Protein AF-A0A7W4BQ92-F1 (afdb_monomer_lite)

Radius of gyration: 13.72 Å; chains: 1; bounding box: 31×21×38 Å

Secondary structure (DSSP, 8-state):
--S-HHHHHHHHHHHHTSTT---SSHHHHHHHHHHHHHHHHT-HHHHHHHH--GGG---

Structure (mmCIF, N/CA/C/O backbone):
data_AF-A0A7W4BQ92-F1
#
_entry.id   AF-A0A7W4BQ92-F1
#
loop_
_atom_site.group_PDB
_atom_site.id
_atom_site.type_symbol
_atom_site.label_atom_id
_atom_site.label_alt_id
_atom_site.label_comp_id
_atom_site.label_asym_id
_atom_site.label_entity_id
_atom_site.label_seq_id
_atom_site.pdbx_PDB_ins_code
_atom_site.Cartn_x
_atom_site.Cartn_y
_atom_site.Cartn_z
_atom_site.occupancy
_atom_site.B_iso_or_equiv
_atom_site.auth_seq_id
_atom_site.auth_comp_id
_atom_site.auth_asym_id
_atom_site.auth_atom_id
_atom_site.pdbx_PDB_model_num
ATOM 1 N N . PRO A 1 1 ? -5.407 11.824 -11.232 1.00 52.72 1 PRO 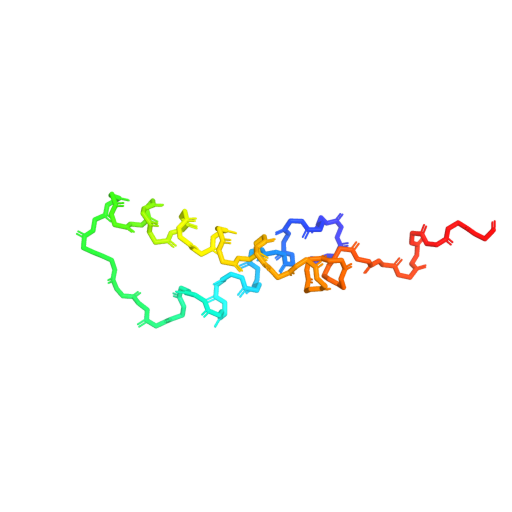A N 1
ATOM 2 C CA . PRO A 1 1 ? -4.466 11.625 -10.103 1.00 52.72 1 PRO A CA 1
ATOM 3 C C . PRO A 1 1 ? -3.204 10.903 -10.603 1.00 52.72 1 PRO A C 1
ATOM 5 O O . PRO A 1 1 ? -3.060 9.688 -10.503 1.00 52.72 1 PRO A O 1
ATOM 8 N N . GLU A 1 2 ? -2.345 11.658 -11.290 1.00 57.50 2 GLU A N 1
ATOM 9 C CA . GLU A 1 2 ? -1.096 11.163 -11.888 1.00 57.50 2 GLU A CA 1
ATOM 10 C C . GLU A 1 2 ? 0.126 12.008 -11.495 1.00 57.50 2 GLU A C 1
ATOM 12 O O . GLU A 1 2 ? 1.239 11.758 -11.943 1.00 57.50 2 GLU A O 1
ATOM 17 N N . LEU A 1 3 ? -0.063 12.996 -10.625 1.00 67.94 3 LEU A N 1
ATOM 18 C CA . LEU A 1 3 ? 1.019 13.872 -10.183 1.00 67.94 3 LEU A CA 1
ATOM 19 C C . LEU A 1 3 ? 1.782 13.291 -8.990 1.00 67.94 3 LEU A C 1
ATOM 21 O O . LEU A 1 3 ? 2.970 13.561 -8.851 1.00 67.94 3 LEU A O 1
ATOM 25 N N . ASN A 1 4 ? 1.141 12.457 -8.160 1.00 75.94 4 ASN A N 1
ATOM 26 C CA . ASN A 1 4 ? 1.782 11.879 -6.984 1.00 75.94 4 ASN A CA 1
ATOM 27 C C . ASN A 1 4 ? 1.862 10.340 -7.084 1.00 75.94 4 ASN A C 1
ATOM 29 O O . ASN A 1 4 ? 0.825 9.671 -7.096 1.00 75.94 4 ASN A O 1
ATOM 33 N N . PRO A 1 5 ? 3.066 9.738 -7.160 1.00 71.94 5 PRO A N 1
ATOM 34 C CA . PRO A 1 5 ? 3.227 8.283 -7.234 1.00 71.94 5 PRO A CA 1
ATOM 35 C C . PRO A 1 5 ? 2.621 7.545 -6.030 1.00 71.94 5 PRO A C 1
ATOM 37 O O . PRO A 1 5 ? 2.177 6.406 -6.180 1.00 71.94 5 PRO A O 1
ATOM 40 N N . ILE A 1 6 ? 2.493 8.199 -4.867 1.00 81.31 6 ILE A N 1
ATOM 41 C CA . ILE A 1 6 ? 1.868 7.587 -3.686 1.00 81.31 6 ILE A CA 1
ATOM 42 C C . ILE A 1 6 ? 0.393 7.227 -3.917 1.00 81.31 6 ILE A C 1
ATOM 44 O O . ILE A 1 6 ? -0.109 6.272 -3.329 1.00 81.31 6 ILE A O 1
ATOM 48 N N . GLU A 1 7 ? -0.311 7.937 -4.803 1.00 84.56 7 GLU A N 1
ATOM 49 C CA . GLU A 1 7 ? -1.715 7.649 -5.116 1.00 84.56 7 GLU A CA 1
ATOM 50 C C . GLU A 1 7 ? -1.865 6.296 -5.820 1.00 84.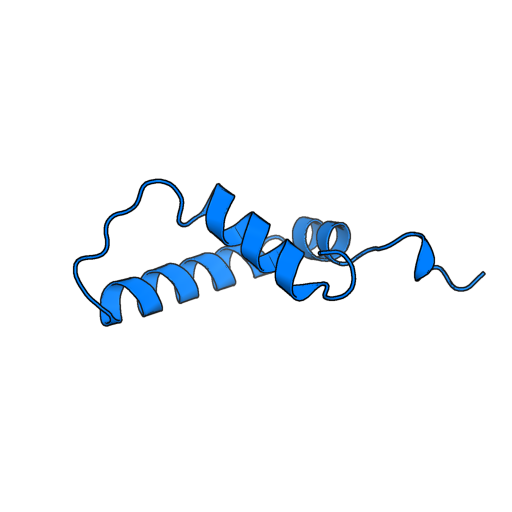56 7 GLU A C 1
ATOM 52 O O . GLU A 1 7 ? -2.833 5.572 -5.578 1.00 84.56 7 GLU A O 1
ATOM 57 N N . GLN A 1 8 ? -0.887 5.917 -6.649 1.00 82.81 8 GLN A N 1
ATOM 58 C CA . G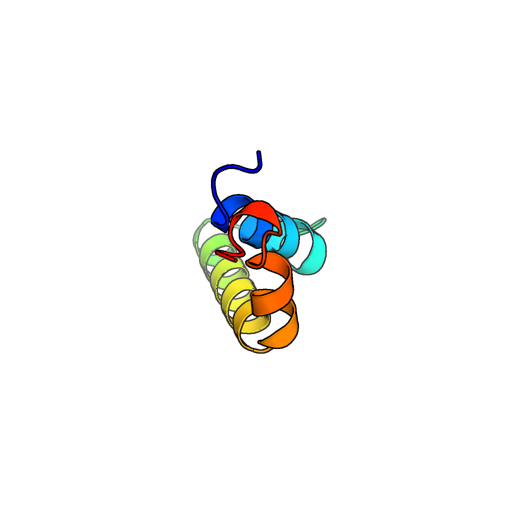LN A 1 8 ? -0.882 4.623 -7.333 1.00 82.81 8 GLN A CA 1
ATOM 59 C C . GLN A 1 8 ? -0.572 3.478 -6.367 1.00 82.81 8 GLN A C 1
ATOM 61 O O . GLN A 1 8 ? -1.209 2.424 -6.445 1.00 82.81 8 GLN A O 1
ATOM 66 N N . VAL A 1 9 ? 0.335 3.709 -5.415 1.00 84.38 9 VAL A N 1
ATOM 67 C CA . VAL A 1 9 ? 0.617 2.772 -4.319 1.00 84.38 9 VAL A CA 1
ATOM 68 C C . VAL A 1 9 ? -0.644 2.536 -3.485 1.00 84.38 9 VAL A C 1
ATOM 70 O O . VAL A 1 9 ? -1.065 1.393 -3.300 1.00 84.38 9 VAL A O 1
ATOM 73 N N . TRP A 1 10 ? -1.318 3.608 -3.058 1.00 85.44 10 TRP A N 1
ATOM 74 C CA . TRP A 1 10 ? -2.558 3.504 -2.287 1.00 85.44 10 TRP A CA 1
ATOM 75 C C . TRP A 1 10 ? -3.697 2.835 -3.052 1.00 85.44 10 TRP A C 1
ATOM 77 O O . TRP A 1 10 ? -4.460 2.070 -2.460 1.00 85.44 10 TRP A O 1
ATOM 87 N N . SER A 1 11 ? -3.817 3.101 -4.354 1.00 86.19 11 SER A N 1
ATOM 88 C CA . SER A 1 11 ? -4.797 2.433 -5.213 1.00 86.19 11 SER A CA 1
ATOM 89 C C . SER A 1 11 ? -4.571 0.918 -5.236 1.00 86.19 11 SER A C 1
ATOM 91 O O . SER A 1 11 ? -5.506 0.149 -5.002 1.00 86.19 11 SER A O 1
ATOM 93 N N . TRP A 1 12 ? -3.319 0.483 -5.414 1.00 85.69 12 TRP A N 1
ATOM 94 C CA . TRP A 1 12 ? -2.967 -0.935 -5.407 1.00 85.69 12 TRP A CA 1
ATOM 95 C C . TRP A 1 12 ? -3.261 -1.590 -4.054 1.00 85.69 12 TRP A C 1
ATOM 97 O O . TRP A 1 12 ? -3.936 -2.618 -4.013 1.00 85.69 12 TRP A O 1
ATOM 107 N N . ILE A 1 13 ? -2.832 -0.966 -2.951 1.00 88.00 13 ILE A N 1
ATOM 108 C CA . ILE A 1 13 ? -3.053 -1.466 -1.585 1.00 88.00 13 ILE A CA 1
ATOM 109 C C . ILE A 1 13 ? -4.550 -1.628 -1.296 1.00 88.00 13 ILE A C 1
ATOM 111 O O . ILE A 1 13 ? -4.975 -2.674 -0.796 1.00 88.00 13 ILE A O 1
ATOM 115 N N . ARG A 1 14 ? -5.372 -0.634 -1.664 1.00 87.75 14 ARG A N 1
ATOM 116 C CA . ARG A 1 14 ? -6.829 -0.709 -1.492 1.00 87.75 14 ARG A CA 1
ATOM 117 C C . ARG A 1 14 ? -7.455 -1.842 -2.295 1.00 87.75 14 ARG A C 1
ATOM 119 O O . ARG A 1 14 ? -8.303 -2.545 -1.761 1.00 87.75 14 ARG A O 1
ATOM 126 N N . GLN A 1 15 ? -7.036 -2.037 -3.542 1.00 87.12 15 GLN A N 1
ATOM 127 C CA . GLN A 1 15 ? -7.597 -3.075 -4.411 1.00 87.12 15 GLN A CA 1
ATOM 128 C C . GLN A 1 15 ? -7.154 -4.495 -4.036 1.00 87.12 15 GLN A C 1
ATOM 130 O O . GLN A 1 15 ? -7.936 -5.422 -4.202 1.00 87.12 15 GLN A O 1
ATOM 135 N N . HIS A 1 16 ? -5.926 -4.680 -3.541 1.00 84.19 16 HIS A N 1
ATOM 136 C CA . HIS A 1 16 ? -5.341 -6.015 -3.351 1.00 84.19 16 HIS A CA 1
ATOM 137 C C . HIS A 1 16 ? -5.359 -6.508 -1.901 1.00 84.19 16 HIS A C 1
ATOM 139 O O . HIS A 1 16 ? -5.313 -7.716 -1.672 1.00 84.19 16 HIS A O 1
ATOM 145 N N . CYS A 1 17 ? -5.368 -5.603 -0.917 1.00 84.56 17 CYS A N 1
ATOM 146 C CA . CYS A 1 17 ? -5.201 -5.973 0.495 1.00 84.56 17 CYS A CA 1
ATOM 147 C C . CYS A 1 17 ? -6.348 -5.510 1.403 1.00 84.56 17 CYS A C 1
ATOM 149 O O . CYS A 1 17 ? -6.609 -6.147 2.424 1.00 84.56 17 CYS A O 1
ATOM 151 N N . LEU A 1 18 ? -7.027 -4.411 1.055 1.00 85.38 18 LEU A N 1
ATOM 152 C CA . LEU A 1 18 ? -8.048 -3.787 1.911 1.00 85.38 18 LEU A CA 1
ATOM 153 C C . LEU A 1 18 ? -9.459 -3.808 1.299 1.00 85.38 18 LEU A C 1
ATOM 155 O O . LEU A 1 18 ? -10.388 -3.252 1.880 1.00 85.38 18 LEU A O 1
ATOM 159 N N . SER A 1 19 ? -9.644 -4.440 0.140 1.00 86.44 19 SER A N 1
ATOM 160 C CA . SER A 1 19 ? -10.944 -4.527 -0.528 1.00 86.44 19 SER A CA 1
ATOM 161 C C . SER A 1 19 ? -11.929 -5.384 0.273 1.00 86.44 19 SER A C 1
ATOM 163 O O . SER A 1 19 ? -11.565 -6.473 0.714 1.00 86.44 19 SER A O 1
ATOM 165 N N . ASN A 1 20 ? -13.186 -4.936 0.387 1.00 84.19 20 ASN A N 1
ATOM 166 C CA . ASN A 1 20 ? -14.299 -5.678 1.002 1.00 84.19 20 ASN A CA 1
ATOM 167 C C . ASN A 1 20 ? -14.057 -6.130 2.456 1.00 84.19 20 ASN A C 1
ATOM 169 O O . ASN A 1 20 ? -14.574 -7.161 2.881 1.00 84.19 20 ASN A O 1
ATOM 173 N N . ARG A 1 21 ? -13.270 -5.368 3.223 1.00 84.31 21 ARG A N 1
ATOM 174 C CA . ARG A 1 21 ? -13.025 -5.620 4.648 1.00 84.31 21 ARG A CA 1
ATOM 175 C C . ARG A 1 21 ? -13.774 -4.616 5.517 1.00 84.31 21 ARG A C 1
ATOM 177 O O . ARG A 1 21 ? -13.819 -3.430 5.200 1.00 84.31 21 ARG A O 1
ATOM 184 N N . VAL A 1 22 ? -14.341 -5.109 6.613 1.00 86.00 22 VAL A N 1
ATOM 185 C CA . VAL A 1 22 ? -14.905 -4.297 7.695 1.00 86.00 22 VAL A CA 1
ATOM 186 C C . VAL A 1 22 ? -13.919 -4.363 8.849 1.00 86.00 22 VAL A C 1
ATOM 188 O O . VAL A 1 22 ? -13.502 -5.456 9.220 1.00 86.00 22 VAL A O 1
ATOM 191 N N . PHE A 1 23 ? -13.534 -3.207 9.381 1.00 89.50 23 PHE A N 1
ATOM 192 C CA . PHE A 1 23 ? -12.603 -3.118 10.500 1.00 89.50 23 PHE A CA 1
ATOM 193 C C . PHE A 1 23 ? -13.380 -2.851 11.788 1.00 89.50 23 PHE A C 1
ATOM 195 O O . PHE A 1 23 ? -14.273 -2.004 11.820 1.00 89.50 23 PHE A O 1
ATOM 202 N N . SER A 1 24 ? -13.034 -3.580 12.841 1.00 89.12 24 SER A N 1
ATOM 203 C CA . SER A 1 24 ? -13.617 -3.499 14.181 1.00 89.12 24 SER A CA 1
ATOM 204 C C . SER A 1 24 ? -13.196 -2.244 14.948 1.00 89.12 24 SER A C 1
ATOM 206 O O . SER A 1 24 ? -13.899 -1.818 15.861 1.00 89.12 24 SER A O 1
ATOM 208 N N . GLY A 1 25 ? -12.081 -1.617 14.565 1.00 93.25 25 GLY A N 1
ATOM 209 C CA . GLY A 1 25 ? -11.573 -0.419 15.220 1.00 93.25 25 GLY A CA 1
ATOM 210 C C . GLY A 1 25 ? -10.294 0.119 14.589 1.00 93.25 25 GLY A C 1
ATOM 211 O O . GLY A 1 25 ? -9.779 -0.419 13.609 1.00 93.25 25 GLY A O 1
ATOM 212 N N . TYR A 1 26 ? -9.777 1.203 15.168 1.00 92.50 26 TYR A N 1
ATOM 213 C CA . TYR A 1 26 ? -8.599 1.898 14.650 1.00 92.50 26 TYR A CA 1
ATOM 214 C C . TYR A 1 26 ? -7.339 1.022 14.636 1.00 92.50 26 TYR A C 1
ATOM 216 O O . TYR A 1 26 ? -6.616 1.021 13.643 1.00 92.50 26 TYR A O 1
ATOM 224 N N . GLU A 1 27 ? -7.092 0.246 15.694 1.00 94.19 27 GLU A N 1
ATOM 225 C CA . GLU A 1 27 ? -5.917 -0.635 15.765 1.00 94.19 27 GLU A CA 1
ATOM 226 C C . GLU A 1 27 ? -5.906 -1.664 14.633 1.00 94.19 27 GLU A C 1
ATOM 228 O O . GLU A 1 27 ? -4.880 -1.844 13.982 1.00 94.19 27 GLU A O 1
ATOM 233 N N . GLU A 1 28 ? -7.059 -2.260 14.315 1.00 92.69 28 GLU A N 1
ATOM 234 C CA . GLU A 1 28 ? -7.158 -3.215 13.210 1.00 92.69 28 GLU A CA 1
ATOM 235 C C . GLU A 1 28 ? -6.895 -2.546 11.855 1.00 92.69 28 GLU A C 1
ATOM 237 O O . GLU A 1 28 ? -6.247 -3.131 10.989 1.00 92.69 28 GLU A O 1
ATOM 242 N N . ILE A 1 29 ? -7.331 -1.296 11.668 1.00 90.81 29 ILE A N 1
ATOM 243 C CA . ILE A 1 29 ? -7.007 -0.529 10.458 1.00 90.81 29 ILE A CA 1
ATOM 244 C C . ILE A 1 29 ? -5.490 -0.353 10.343 1.00 90.81 29 ILE A C 1
ATOM 246 O O . ILE A 1 29 ? -4.920 -0.636 9.289 1.00 90.81 29 ILE A O 1
ATOM 250 N N . VAL A 1 30 ? -4.829 0.092 11.415 1.00 93.75 30 VAL A N 1
ATOM 251 C CA . VAL A 1 30 ? -3.377 0.328 11.422 1.00 93.75 30 VAL A CA 1
ATOM 252 C C . VAL A 1 30 ? -2.608 -0.967 11.166 1.00 93.75 30 VAL A C 1
ATOM 254 O O . VAL A 1 30 ? -1.693 -0.982 10.341 1.00 93.75 30 VAL A O 1
ATOM 257 N N . GLU A 1 31 ? -3.003 -2.060 11.814 1.00 93.38 31 GLU A N 1
ATOM 258 C CA . GLU A 1 31 ? -2.425 -3.391 11.633 1.00 93.38 31 GLU A CA 1
ATOM 259 C C . GLU A 1 31 ? -2.556 -3.852 10.173 1.00 93.38 31 GLU A C 1
ATOM 261 O O . GLU A 1 31 ? -1.564 -4.185 9.522 1.00 93.38 31 GLU A O 1
ATOM 266 N N . GLN A 1 32 ? -3.767 -3.814 9.611 1.00 91.56 32 GLN A N 1
ATOM 267 C CA . GLN A 1 32 ? -4.028 -4.306 8.257 1.00 91.56 32 GLN A CA 1
ATOM 268 C C . GLN A 1 32 ? -3.356 -3.442 7.185 1.00 91.56 32 GLN A C 1
ATOM 270 O O . GLN A 1 32 ? -2.852 -3.972 6.192 1.00 91.56 32 GLN A O 1
ATOM 275 N N . VAL A 1 33 ? -3.290 -2.124 7.385 1.00 90.81 33 VAL A N 1
ATOM 276 C CA . VAL A 1 33 ? -2.543 -1.213 6.506 1.00 90.81 33 VAL A CA 1
ATOM 277 C C . VAL A 1 33 ? -1.041 -1.493 6.588 1.00 90.81 33 VAL A C 1
ATOM 279 O O . VAL A 1 33 ? -0.390 -1.582 5.547 1.00 90.81 33 VAL A O 1
ATOM 282 N N . SER A 1 34 ? -0.498 -1.701 7.790 1.00 92.50 34 SER A N 1
ATOM 283 C CA . SER A 1 34 ? 0.915 -2.053 8.000 1.00 92.50 34 SER A CA 1
ATOM 284 C C . SER A 1 34 ? 1.280 -3.364 7.303 1.00 92.50 34 SER A C 1
ATOM 286 O O . SER A 1 34 ? 2.277 -3.443 6.582 1.00 92.50 34 SER A O 1
ATOM 288 N N . GLN A 1 35 ? 0.439 -4.390 7.444 1.00 91.25 35 GLN A N 1
ATOM 289 C CA . GLN A 1 35 ? 0.620 -5.674 6.766 1.00 91.25 35 GLN A CA 1
ATOM 290 C C . GLN A 1 35 ? 0.543 -5.529 5.241 1.00 91.25 35 GLN A C 1
ATOM 292 O O . GLN A 1 35 ? 1.376 -6.086 4.521 1.00 91.25 35 GLN A O 1
ATOM 297 N N . ALA A 1 36 ? -0.415 -4.750 4.733 1.00 91.12 36 ALA A N 1
ATOM 298 C CA . ALA A 1 36 ? -0.555 -4.493 3.304 1.00 91.12 36 ALA A CA 1
ATOM 299 C C . ALA A 1 36 ? 0.656 -3.752 2.721 1.00 91.12 36 ALA A C 1
ATOM 301 O O . ALA A 1 36 ? 1.112 -4.082 1.626 1.00 91.12 36 ALA A O 1
ATOM 302 N N . TRP A 1 37 ? 1.207 -2.791 3.464 1.00 89.31 37 TRP A N 1
ATOM 303 C CA . TRP A 1 37 ? 2.425 -2.083 3.086 1.00 89.31 37 TRP A CA 1
ATOM 304 C C . TRP A 1 37 ? 3.629 -3.027 3.015 1.00 89.31 37 TRP A C 1
ATOM 306 O O . TRP A 1 37 ? 4.332 -3.055 2.006 1.00 89.31 37 TRP A O 1
ATOM 316 N N . ASN A 1 38 ? 3.817 -3.870 4.033 1.00 89.38 38 ASN A N 1
ATOM 317 C CA . ASN A 1 38 ? 4.884 -4.874 4.053 1.00 89.38 38 ASN A CA 1
ATOM 318 C C . ASN A 1 38 ? 4.758 -5.882 2.897 1.00 89.38 38 ASN A C 1
ATOM 320 O O . ASN A 1 38 ? 5.758 -6.271 2.294 1.00 89.38 38 ASN A O 1
ATOM 324 N N . LYS A 1 39 ? 3.528 -6.259 2.532 1.00 86.62 39 LYS A N 1
ATOM 325 C CA . LYS A 1 39 ? 3.251 -7.106 1.363 1.00 86.62 39 LYS A CA 1
ATOM 326 C C . LYS A 1 39 ? 3.509 -6.391 0.034 1.00 86.62 39 LYS A C 1
ATOM 328 O O . LYS A 1 39 ? 3.881 -7.033 -0.939 1.00 86.62 39 LYS A O 1
ATOM 333 N N . PHE A 1 40 ? 3.304 -5.078 -0.028 1.00 84.56 40 PHE A N 1
ATOM 334 C CA . PHE A 1 40 ? 3.603 -4.293 -1.223 1.00 84.56 40 PHE A CA 1
ATOM 335 C C . PHE A 1 40 ? 5.115 -4.194 -1.465 1.00 84.56 40 PHE A C 1
ATOM 337 O O . PHE A 1 40 ? 5.579 -4.468 -2.571 1.00 84.56 40 PHE A O 1
ATOM 344 N N . ILE A 1 41 ? 5.898 -3.866 -0.432 1.00 84.62 41 ILE A N 1
ATOM 345 C CA . ILE A 1 41 ? 7.359 -3.723 -0.558 1.00 84.62 41 ILE A CA 1
ATOM 346 C C . ILE A 1 41 ? 8.080 -5.059 -0.778 1.00 84.62 41 ILE A C 1
ATOM 348 O O . ILE A 1 41 ? 9.171 -5.066 -1.343 1.00 84.62 41 ILE A O 1
ATOM 352 N N . SER A 1 42 ? 7.482 -6.187 -0.375 1.00 85.06 42 SER A N 1
ATOM 353 C CA . SER A 1 42 ? 8.050 -7.516 -0.629 1.00 85.06 42 SER A CA 1
ATOM 354 C C . SER A 1 42 ? 7.960 -7.947 -2.098 1.00 85.06 42 SER A C 1
ATOM 356 O O . SER A 1 42 ? 8.592 -8.932 -2.474 1.00 85.06 42 SER A O 1
ATOM 358 N N . VAL A 1 43 ? 7.238 -7.195 -2.944 1.00 79.44 43 VAL A N 1
ATOM 359 C CA . VAL A 1 43 ? 7.14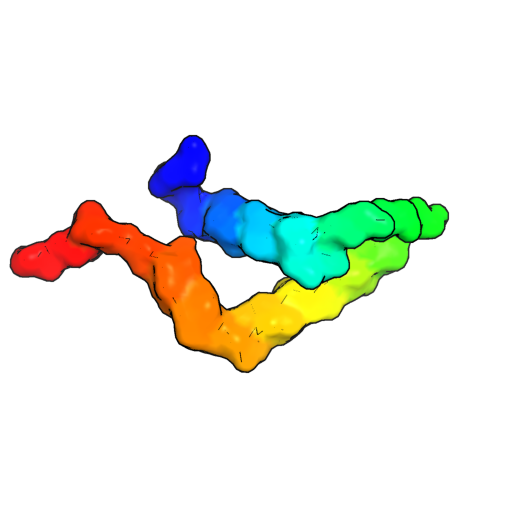6 -7.414 -4.396 1.00 79.44 43 VAL A CA 1
ATOM 360 C C . VAL A 1 43 ? 7.803 -6.245 -5.153 1.00 79.44 43 VAL A C 1
ATOM 362 O O . VAL A 1 43 ? 7.112 -5.409 -5.748 1.00 79.44 43 VAL A O 1
ATOM 365 N N . PRO A 1 44 ? 9.148 -6.157 -5.159 1.00 71.88 44 PRO A N 1
ATOM 366 C CA . PRO A 1 44 ? 9.885 -4.996 -5.665 1.00 71.88 44 PRO A CA 1
ATOM 367 C C . PRO A 1 44 ? 9.621 -4.679 -7.146 1.00 71.88 44 PRO A C 1
ATOM 369 O O . PRO A 1 44 ? 9.666 -3.511 -7.534 1.00 71.88 44 PRO A O 1
ATOM 372 N N . ASP A 1 45 ? 9.288 -5.672 -7.973 1.00 72.94 45 ASP A N 1
ATOM 373 C CA . ASP A 1 45 ? 8.939 -5.460 -9.386 1.00 72.94 45 ASP A CA 1
ATOM 374 C C . ASP A 1 45 ? 7.608 -4.716 -9.564 1.00 72.94 45 ASP A C 1
ATOM 376 O O . ASP A 1 45 ? 7.477 -3.858 -10.441 1.00 72.94 45 ASP A O 1
ATOM 380 N N . THR A 1 46 ? 6.636 -4.963 -8.678 1.00 71.94 46 THR A N 1
ATOM 381 C CA . THR A 1 46 ? 5.352 -4.242 -8.688 1.00 71.94 46 THR A CA 1
ATOM 382 C C . THR A 1 46 ? 5.550 -2.794 -8.253 1.00 71.94 46 THR A C 1
ATOM 384 O O . THR A 1 46 ? 4.974 -1.891 -8.858 1.00 71.94 46 THR A O 1
ATOM 387 N N . VAL A 1 47 ? 6.412 -2.555 -7.259 1.00 72.50 47 VAL A N 1
ATOM 388 C CA . VAL A 1 47 ? 6.770 -1.204 -6.801 1.00 72.50 47 VAL A CA 1
ATOM 389 C C . VAL A 1 47 ? 7.438 -0.410 -7.925 1.00 72.50 47 VAL A C 1
ATOM 391 O O . VAL A 1 47 ? 7.022 0.710 -8.219 1.00 72.50 47 VAL A O 1
ATOM 394 N N . LYS A 1 48 ? 8.429 -0.997 -8.606 1.00 73.62 48 LYS A N 1
ATOM 395 C CA . LYS A 1 48 ? 9.127 -0.349 -9.729 1.00 73.62 48 LYS A CA 1
ATOM 396 C C . LYS A 1 48 ? 8.179 -0.023 -10.881 1.00 73.62 48 LYS A C 1
ATOM 398 O O . LYS A 1 48 ? 8.204 1.099 -11.373 1.00 73.62 48 LYS A O 1
ATOM 403 N N . SER A 1 49 ? 7.310 -0.960 -11.264 1.00 73.06 49 SER A N 1
ATOM 404 C CA . SER A 1 49 ? 6.318 -0.750 -12.328 1.00 73.06 49 SER A CA 1
ATOM 405 C C . SER A 1 49 ? 5.270 0.311 -11.970 1.00 73.06 49 SER A C 1
ATOM 407 O O . SER A 1 49 ? 4.846 1.078 -12.830 1.00 73.06 49 SER A O 1
ATOM 409 N N . LYS A 1 50 ? 4.850 0.386 -10.702 1.00 71.75 50 LYS A N 1
ATOM 410 C CA . LYS A 1 50 ? 3.871 1.377 -10.226 1.00 71.75 50 LYS A CA 1
ATOM 411 C C . LYS A 1 50 ? 4.476 2.766 -10.016 1.00 71.75 50 LYS A C 1
ATOM 413 O O . LYS A 1 50 ? 3.748 3.745 -10.031 1.00 71.75 50 LYS A O 1
ATOM 418 N N . CYS A 1 51 ? 5.787 2.874 -9.825 1.00 68.75 51 CYS A N 1
ATOM 419 C CA . CYS A 1 51 ? 6.464 4.165 -9.683 1.00 68.75 51 CYS A CA 1
ATOM 420 C C . CYS A 1 51 ? 7.130 4.651 -10.982 1.00 68.75 51 CYS A C 1
ATOM 422 O O . CYS A 1 51 ? 7.548 5.806 -11.047 1.00 68.75 51 CYS A O 1
ATOM 424 N N . SER A 1 52 ? 7.229 3.812 -12.019 1.00 68.50 52 SER A N 1
ATOM 425 C CA . SER A 1 52 ? 7.756 4.215 -13.324 1.00 68.50 52 SER A CA 1
ATOM 426 C C . SER A 1 52 ? 6.737 5.045 -14.098 1.00 68.50 52 SER A C 1
ATOM 428 O O . SER A 1 52 ? 5.580 4.646 -14.227 1.00 68.50 52 SER A O 1
ATOM 430 N N . ARG A 1 53 ? 7.174 6.176 -14.655 1.00 71.56 53 ARG A N 1
ATOM 431 C CA . ARG A 1 53 ? 6.367 6.995 -15.564 1.00 71.56 53 ARG A CA 1
ATOM 432 C C . ARG A 1 53 ? 7.163 7.328 -16.811 1.00 71.56 53 ARG A C 1
ATOM 434 O O . ARG A 1 53 ? 8.329 7.701 -16.706 1.00 71.56 53 ARG A O 1
ATOM 441 N N . ASP A 1 54 ? 6.520 7.246 -17.972 1.00 69.38 54 ASP A N 1
ATOM 442 C CA . ASP A 1 54 ? 7.188 7.492 -19.253 1.00 69.38 54 ASP A CA 1
ATOM 443 C C . ASP A 1 54 ? 7.713 8.925 -19.379 1.00 69.38 54 ASP A C 1
ATOM 445 O O . ASP A 1 54 ? 8.794 9.127 -19.918 1.00 69.38 54 ASP A O 1
ATOM 449 N N . TRP A 1 55 ? 7.027 9.912 -18.795 1.00 69.75 55 TRP A N 1
ATOM 450 C CA . TRP A 1 55 ? 7.483 11.307 -18.798 1.00 69.75 55 TRP A CA 1
ATOM 451 C C . TRP A 1 55 ? 8.667 11.591 -17.856 1.00 69.75 55 TRP A C 1
ATOM 453 O O . TRP A 1 55 ? 9.295 12.637 -17.982 1.00 69.75 55 TRP A O 1
ATOM 463 N N . ILE A 1 56 ? 8.991 10.685 -16.921 1.00 70.12 56 ILE A N 1
ATOM 464 C CA . ILE A 1 56 ? 10.175 10.797 -16.045 1.00 70.12 56 ILE A CA 1
ATOM 465 C C . ILE A 1 56 ? 11.442 10.298 -16.762 1.00 70.12 56 ILE A C 1
ATOM 467 O O . ILE A 1 56 ? 12.549 10.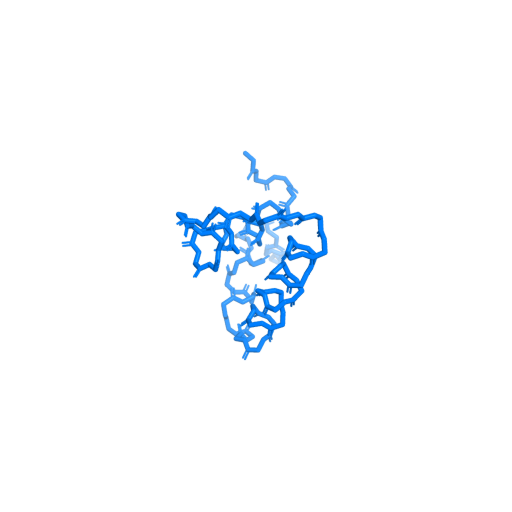570 -16.298 1.00 70.12 56 ILE A O 1
ATOM 471 N N . LYS A 1 57 ? 11.322 9.594 -17.901 1.00 68.31 57 LYS A N 1
ATOM 472 C CA . LYS A 1 57 ? 12.487 9.209 -18.709 1.00 68.31 57 LYS A CA 1
ATOM 473 C C . LYS A 1 57 ? 13.152 10.461 -19.283 1.00 68.31 57 LYS A C 1
ATOM 475 O O . LYS A 1 57 ? 12.767 10.960 -20.336 1.00 68.31 57 LYS A O 1
ATOM 480 N N . LEU A 1 58 ? 14.171 10.940 -18.579 1.00 64.44 58 LEU A N 1
ATOM 481 C CA . LEU A 1 58 ? 15.135 11.896 -19.102 1.00 64.44 58 LEU A CA 1
ATOM 482 C C . LEU A 1 58 ? 15.910 11.176 -20.209 1.00 64.44 58 LEU A C 1
ATOM 484 O O . LEU A 1 58 ? 16.587 10.182 -19.942 1.00 64.44 58 LEU A O 1
ATOM 488 N N . THR A 1 59 ? 15.684 11.612 -21.447 1.00 58.94 5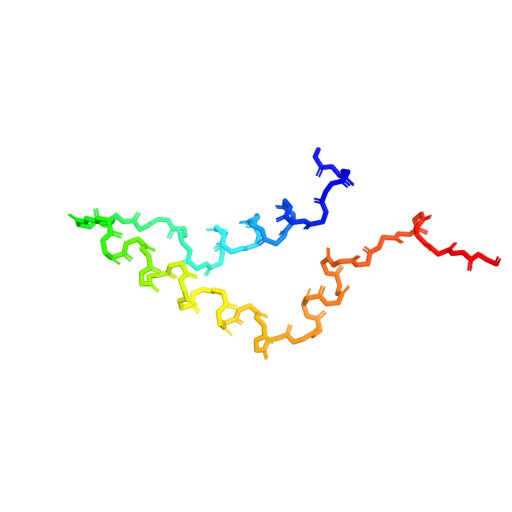9 THR A N 1
ATOM 489 C CA . THR A 1 59 ? 16.428 11.154 -22.629 1.00 58.94 59 THR A CA 1
ATOM 490 C C . THR A 1 59 ? 17.820 11.764 -22.617 1.00 58.94 59 THR A C 1
ATOM 492 O O . THR A 1 59 ? 17.924 12.936 -22.188 1.00 58.94 59 THR A O 1
#

Foldseek 3Di:
DPPDLVVLVVVCLCVPQVDPDDDPDDVSVVVSSVVSVVVCVVCVVNVCVSNDDPVPPDD

pLDDT: mean 80.97, std 10.16, range [52.72, 94.19]

Sequence (59 aa):
PELNPIEQVWSWIRQHCLSNRVFSGYEEIVEQVSQAWNKFISVPDTVKSKCSRDWIKLT